Protein AF-R7U808-F1 (afdb_monomer)

InterPro domains:
  IPR059001 STX17-like, N-terminal domain [PF26585] (9-102)

Sequence (103 aa):
EGDVKFSYKRLEPSISRFIKILQIDLDRLHQHRTNIHKFRKNKEFELLDKEQVNASRTCQQLKSNIRQLEQTRSRLEDDALEKFDEKTSDIRMQAITSAVEFL

Structure (mmCIF, N/CA/C/O backbone):
data_AF-R7U808-F1
#
_entry.id   AF-R7U808-F1
#
loop_
_atom_site.group_PDB
_atom_site.id
_atom_site.type_symbol
_atom_site.label_atom_id
_atom_site.label_alt_id
_atom_site.label_comp_id
_atom_site.label_asym_id
_atom_site.label_entity_id
_atom_site.label_seq_id
_atom_site.pdbx_PDB_ins_code
_atom_site.Cartn_x
_atom_site.Cartn_y
_atom_site.Cartn_z
_atom_site.occupancy
_atom_site.B_iso_or_equiv
_atom_site.auth_seq_id
_atom_site.auth_comp_id
_atom_site.auth_asym_id
_atom_site.auth_atom_id
_atom_site.pdbx_PDB_model_num
ATOM 1 N N . GLU A 1 1 ? 0.481 13.208 -28.961 1.00 40.44 1 GLU A N 1
ATOM 2 C CA . GLU A 1 1 ? 1.875 13.050 -28.500 1.00 40.44 1 GLU A CA 1
ATOM 3 C C . GLU A 1 1 ? 2.018 11.650 -27.928 1.00 40.44 1 GLU A C 1
ATOM 5 O O . GLU A 1 1 ? 1.133 11.234 -27.191 1.00 40.44 1 GLU A O 1
ATOM 10 N N . GLY A 1 2 ? 3.026 10.886 -28.354 1.00 56.22 2 GLY A N 1
ATOM 11 C CA . GLY A 1 2 ? 3.277 9.556 -27.793 1.00 56.22 2 GLY A CA 1
ATOM 12 C C . GLY A 1 2 ? 3.757 9.693 -26.351 1.00 56.22 2 GLY A C 1
ATOM 13 O O . GLY A 1 2 ? 4.614 10.531 -26.077 1.00 56.22 2 GLY A O 1
ATOM 14 N N . ASP A 1 3 ? 3.176 8.919 -25.438 1.00 73.31 3 ASP A N 1
ATOM 15 C CA . ASP A 1 3 ? 3.541 8.949 -24.022 1.00 73.31 3 ASP A CA 1
ATOM 16 C C . ASP A 1 3 ? 5.029 8.576 -23.882 1.00 73.31 3 ASP A C 1
ATOM 18 O O . ASP A 1 3 ? 5.466 7.534 -24.379 1.00 73.31 3 ASP A O 1
ATOM 22 N N . VAL A 1 4 ? 5.833 9.459 -23.284 1.00 85.88 4 VAL A N 1
ATOM 23 C CA . VAL A 1 4 ? 7.290 9.279 -23.212 1.00 85.88 4 VAL A CA 1
ATOM 24 C C . VAL A 1 4 ? 7.597 8.077 -22.322 1.00 85.88 4 VAL A C 1
ATOM 26 O O . VAL A 1 4 ? 7.264 8.074 -21.135 1.00 85.88 4 VAL A O 1
ATOM 29 N N . LYS A 1 5 ? 8.255 7.066 -22.896 1.00 93.38 5 LYS A N 1
ATOM 30 C CA . LYS A 1 5 ? 8.736 5.892 -22.167 1.00 93.38 5 LYS A CA 1
ATOM 31 C C . LYS A 1 5 ? 10.111 6.150 -21.552 1.00 93.38 5 LYS A C 1
ATOM 33 O O . LYS A 1 5 ? 10.912 6.925 -22.075 1.00 93.38 5 LYS A O 1
ATOM 38 N N . PHE A 1 6 ? 10.374 5.513 -20.418 1.00 93.56 6 PHE A N 1
ATOM 39 C CA . PHE A 1 6 ? 11.617 5.634 -19.670 1.00 93.56 6 PHE A CA 1
ATOM 40 C C . PHE A 1 6 ? 12.172 4.258 -19.319 1.00 93.56 6 PHE A C 1
ATOM 42 O O . PHE A 1 6 ? 11.426 3.353 -18.945 1.00 93.56 6 PHE A O 1
ATOM 49 N N . SER A 1 7 ? 13.497 4.143 -19.330 1.00 94.44 7 SER A N 1
ATOM 50 C CA . SER A 1 7 ? 14.176 2.950 -18.839 1.00 94.44 7 SER A CA 1
ATOM 51 C C . SER A 1 7 ? 13.965 2.749 -17.339 1.00 94.44 7 SER A C 1
ATOM 53 O O . SER A 1 7 ? 13.797 3.705 -16.567 1.00 94.44 7 SER A O 1
ATOM 55 N N . TYR A 1 8 ? 14.071 1.494 -16.897 1.00 93.25 8 TYR A N 1
ATOM 56 C CA . TYR A 1 8 ? 13.953 1.134 -15.483 1.00 93.25 8 TYR A CA 1
ATOM 57 C C . TYR A 1 8 ? 14.862 1.989 -14.585 1.00 93.25 8 TYR A C 1
ATOM 59 O O . TYR A 1 8 ? 14.418 2.515 -13.569 1.00 93.25 8 TYR A O 1
ATOM 67 N N . LYS A 1 9 ? 16.130 2.187 -14.979 1.00 94.56 9 LYS A N 1
ATOM 68 C CA . LYS A 1 9 ? 17.137 2.920 -14.187 1.00 94.56 9 LYS A CA 1
ATOM 69 C C . LYS A 1 9 ? 16.717 4.363 -13.885 1.00 94.56 9 LYS A C 1
ATOM 71 O O . LYS A 1 9 ? 17.048 4.893 -12.828 1.00 94.56 9 LYS A O 1
ATOM 76 N N . ARG A 1 10 ? 15.977 5.005 -14.795 1.00 94.75 10 ARG A N 1
ATOM 77 C CA . ARG A 1 10 ? 15.489 6.377 -14.603 1.00 94.75 10 ARG A CA 1
ATOM 78 C C . ARG A 1 10 ? 14.369 6.451 -13.565 1.00 94.75 10 ARG A C 1
ATOM 80 O O . ARG A 1 10 ? 14.305 7.425 -12.820 1.00 94.75 10 ARG A O 1
ATOM 87 N N . LEU A 1 11 ? 13.498 5.442 -13.519 1.00 94.19 11 LEU A N 1
ATOM 88 C CA . LEU A 1 11 ? 12.353 5.399 -12.603 1.00 94.19 11 LEU A CA 1
ATOM 89 C C . LEU A 1 11 ? 12.640 4.635 -11.302 1.00 94.19 11 LEU A C 1
ATOM 91 O O . LEU A 1 11 ? 11.888 4.777 -10.340 1.00 94.19 11 LEU A O 1
ATOM 95 N N . GLU A 1 12 ? 13.745 3.892 -11.229 1.00 94.06 12 GLU A N 1
ATOM 96 C CA . GLU A 1 12 ? 14.151 3.072 -10.082 1.00 94.06 12 GLU A CA 1
ATOM 97 C C . GLU A 1 12 ? 14.102 3.807 -8.727 1.00 94.06 12 GLU A C 1
ATOM 99 O O . GLU A 1 12 ? 13.554 3.233 -7.778 1.00 94.06 12 GLU A O 1
ATOM 104 N N . PRO A 1 13 ? 14.565 5.070 -8.591 1.00 95.31 13 PRO A N 1
ATOM 105 C CA . PRO A 1 13 ? 14.439 5.793 -7.325 1.00 95.31 13 PRO A CA 1
ATOM 106 C C . PRO A 1 13 ? 12.980 6.032 -6.911 1.00 95.31 13 PRO A C 1
ATOM 108 O O . PRO A 1 13 ? 12.648 5.955 -5.727 1.00 95.31 13 PRO A O 1
ATOM 111 N N . SER A 1 14 ? 12.095 6.301 -7.876 1.00 94.25 14 SER A N 1
ATOM 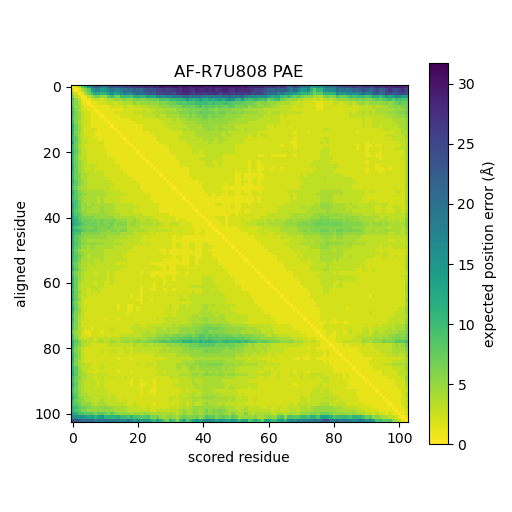112 C CA . SER A 1 14 ? 10.663 6.495 -7.621 1.00 94.25 14 SER A CA 1
ATOM 113 C C . SER A 1 14 ? 9.990 5.176 -7.258 1.00 94.25 14 SER A C 1
ATOM 115 O O . SER A 1 14 ? 9.232 5.126 -6.294 1.00 94.25 14 SER A O 1
ATOM 117 N N . ILE A 1 15 ? 10.309 4.096 -7.976 1.00 95.00 15 ILE A N 1
ATOM 118 C CA . ILE A 1 15 ? 9.795 2.747 -7.703 1.00 95.00 15 ILE A CA 1
ATOM 119 C C . ILE A 1 15 ? 10.187 2.314 -6.286 1.00 95.00 15 ILE A C 1
ATOM 121 O O . ILE A 1 15 ? 9.333 1.928 -5.492 1.00 95.00 15 ILE A O 1
ATOM 125 N N . SER A 1 16 ? 11.464 2.470 -5.928 1.00 96.19 16 SER A N 1
ATOM 126 C CA . SER A 1 16 ? 11.976 2.140 -4.592 1.00 96.19 16 SER A CA 1
ATOM 127 C C . SER A 1 16 ? 11.292 2.961 -3.496 1.00 96.19 16 SER A C 1
ATOM 129 O O . SER A 1 16 ? 10.965 2.440 -2.428 1.00 96.19 16 SER A O 1
ATOM 131 N N . ARG A 1 17 ? 11.021 4.247 -3.765 1.00 96.25 17 ARG A N 1
ATOM 132 C CA . ARG A 1 17 ? 10.255 5.106 -2.856 1.00 96.25 17 ARG A CA 1
ATOM 133 C C . ARG A 1 17 ? 8.827 4.594 -2.673 1.00 96.25 17 ARG A C 1
ATOM 135 O O . ARG A 1 17 ? 8.372 4.538 -1.534 1.00 96.25 17 ARG A O 1
ATOM 142 N N . PHE A 1 18 ? 8.139 4.214 -3.749 1.00 95.81 18 PHE A N 1
ATOM 143 C CA . PHE A 1 18 ? 6.783 3.669 -3.661 1.00 95.81 18 PHE A CA 1
ATOM 144 C C . PHE A 1 18 ? 6.741 2.385 -2.840 1.00 95.81 18 PHE A C 1
ATOM 146 O O . PHE A 1 18 ? 5.917 2.295 -1.938 1.00 95.81 18 PHE A O 1
ATOM 153 N N . ILE A 1 19 ? 7.658 1.443 -3.083 1.00 96.06 19 ILE A N 1
ATOM 154 C CA . ILE A 1 19 ? 7.748 0.197 -2.305 1.00 96.06 19 ILE A CA 1
ATOM 155 C C . ILE A 1 19 ? 7.867 0.516 -0.809 1.00 96.06 19 ILE A C 1
ATOM 157 O O . ILE A 1 19 ? 7.088 0.009 -0.005 1.00 96.06 19 ILE A O 1
ATOM 161 N N . LYS A 1 20 ? 8.782 1.421 -0.440 1.00 97.31 20 LYS A N 1
ATOM 162 C CA . LYS A 1 20 ? 8.981 1.821 0.959 1.00 97.31 20 LYS A CA 1
ATOM 163 C C . LYS A 1 20 ? 7.738 2.473 1.571 1.00 97.31 20 LYS A C 1
ATOM 165 O O . LYS A 1 20 ? 7.401 2.191 2.716 1.00 97.31 20 LYS A O 1
ATOM 170 N N . ILE A 1 21 ? 7.068 3.362 0.838 1.00 96.69 21 ILE A N 1
ATOM 171 C CA . ILE A 1 21 ? 5.855 4.030 1.330 1.00 96.69 21 ILE A CA 1
ATOM 172 C C . ILE A 1 21 ? 4.723 3.015 1.518 1.00 96.69 21 ILE A C 1
ATOM 174 O O . ILE A 1 21 ? 4.072 3.033 2.556 1.00 96.69 21 ILE A O 1
ATOM 178 N N . LEU A 1 22 ? 4.523 2.105 0.560 1.00 96.31 22 LEU A N 1
ATOM 179 C CA . LEU A 1 22 ? 3.502 1.061 0.658 1.00 96.31 22 LEU A CA 1
ATOM 180 C C . LEU A 1 22 ? 3.741 0.146 1.865 1.00 96.31 22 LEU A C 1
ATOM 182 O O . LEU A 1 22 ? 2.785 -0.174 2.561 1.00 96.31 22 LEU A O 1
ATOM 186 N N . GLN A 1 23 ? 4.994 -0.216 2.159 1.00 96.75 23 GLN A N 1
ATOM 187 C CA . GLN A 1 23 ? 5.341 -0.974 3.370 1.00 96.75 23 GLN A CA 1
ATOM 188 C C . GLN A 1 23 ? 4.935 -0.222 4.647 1.00 96.75 23 GLN A C 1
ATOM 190 O O . GLN A 1 23 ? 4.246 -0.776 5.497 1.00 96.75 23 GLN A O 1
ATOM 195 N N . ILE A 1 24 ? 5.281 1.066 4.747 1.00 96.44 24 ILE A N 1
ATOM 196 C CA . ILE A 1 24 ? 4.921 1.901 5.904 1.00 96.44 24 ILE A CA 1
ATOM 197 C C . ILE A 1 24 ? 3.397 2.007 6.063 1.00 96.44 24 ILE A C 1
ATOM 199 O O . ILE A 1 24 ? 2.884 1.947 7.181 1.00 96.44 24 ILE A O 1
ATOM 203 N N . ASP A 1 25 ? 2.667 2.189 4.964 1.00 95.56 25 ASP A N 1
ATOM 204 C CA . ASP A 1 25 ? 1.208 2.304 4.995 1.00 95.56 25 ASP A CA 1
ATOM 205 C C . ASP A 1 25 ? 0.538 0.972 5.375 1.00 95.56 25 ASP A C 1
ATOM 207 O O . ASP A 1 25 ? -0.447 0.979 6.116 1.00 95.56 25 ASP A O 1
ATOM 211 N N . LEU A 1 26 ? 1.085 -0.165 4.932 1.00 96.75 26 LEU A N 1
ATOM 212 C CA . LEU A 1 26 ? 0.634 -1.502 5.331 1.00 96.75 26 LEU A CA 1
ATOM 213 C C . LEU A 1 26 ? 0.821 -1.745 6.831 1.00 96.75 26 LEU A C 1
ATOM 215 O O . LEU A 1 26 ? -0.133 -2.142 7.504 1.00 96.75 26 LEU A O 1
ATOM 219 N N . ASP A 1 27 ? 2.002 -1.439 7.369 1.00 96.81 27 ASP A N 1
ATOM 220 C CA . ASP A 1 27 ? 2.289 -1.571 8.802 1.00 96.81 27 ASP A CA 1
ATOM 221 C C . ASP A 1 27 ? 1.341 -0.698 9.638 1.00 96.81 27 ASP A C 1
ATOM 223 O O . ASP A 1 27 ? 0.767 -1.139 10.639 1.00 96.81 27 ASP A O 1
ATOM 227 N N . ARG A 1 28 ? 1.106 0.543 9.193 1.00 96.62 28 ARG A N 1
ATOM 228 C CA . ARG A 1 28 ? 0.142 1.455 9.827 1.00 96.62 28 ARG A CA 1
ATOM 229 C C . ARG A 1 28 ? -1.275 0.904 9.787 1.00 96.62 28 ARG A C 1
ATOM 231 O O . ARG A 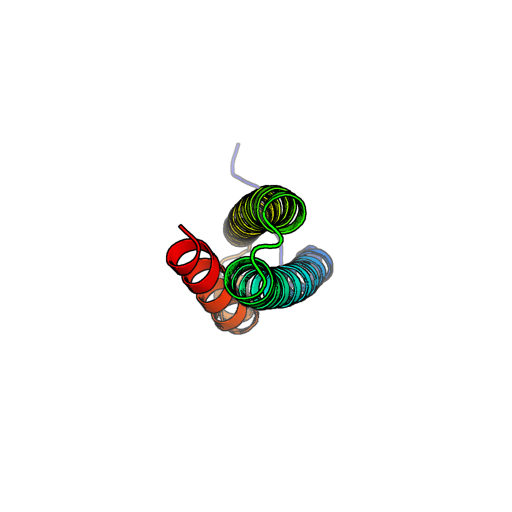1 28 ? -1.982 0.978 10.790 1.00 96.62 28 ARG A O 1
ATOM 238 N N . LEU A 1 29 ? -1.701 0.348 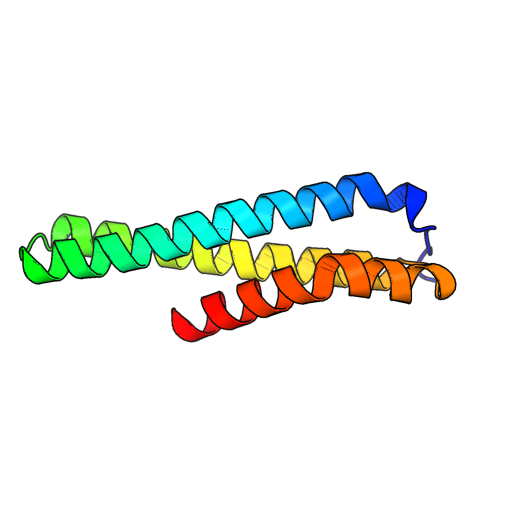8.656 1.00 96.06 29 LEU A N 1
ATOM 239 C CA . LEU A 1 29 ? -3.039 -0.217 8.523 1.00 96.06 29 LEU A CA 1
ATOM 240 C C . LEU A 1 29 ? -3.227 -1.443 9.424 1.00 96.06 29 LEU A C 1
ATOM 242 O O . LEU A 1 29 ? -4.272 -1.578 10.064 1.00 96.06 29 LEU A O 1
ATOM 246 N N . HIS A 1 30 ? -2.206 -2.292 9.541 1.00 95.44 30 HIS A N 1
ATOM 247 C CA . HIS A 1 30 ? -2.197 -3.389 10.505 1.00 95.44 30 HIS A CA 1
ATOM 248 C C . HIS A 1 30 ? -2.336 -2.871 11.945 1.00 95.44 30 HIS A C 1
ATOM 250 O O . HIS A 1 30 ? -3.186 -3.352 12.700 1.00 95.44 30 HIS A O 1
ATOM 256 N N . GLN A 1 31 ? -1.577 -1.833 12.312 1.00 97.44 31 GLN A N 1
ATOM 257 C CA . GLN A 1 31 ? -1.673 -1.221 13.637 1.00 97.44 31 GLN A CA 1
ATOM 258 C C . GLN A 1 31 ? -3.070 -0.649 13.913 1.00 97.44 31 GLN A C 1
ATOM 260 O O . GLN A 1 31 ? -3.611 -0.852 15.002 1.00 97.44 31 GLN A O 1
ATOM 265 N N . HIS A 1 32 ? -3.687 0.004 12.926 1.00 97.38 32 HIS A N 1
ATOM 266 C CA . HIS A 1 32 ? -5.053 0.506 13.047 1.00 97.38 32 HIS A CA 1
ATOM 267 C C . HIS A 1 32 ? -6.064 -0.612 13.320 1.00 97.38 32 HIS A C 1
ATOM 269 O O . HIS A 1 32 ? -6.915 -0.461 14.195 1.00 97.38 32 HIS A O 1
ATOM 275 N N . ARG A 1 33 ? -5.962 -1.761 12.635 1.00 95.44 33 ARG A N 1
ATOM 276 C CA . ARG A 1 33 ? -6.837 -2.923 12.891 1.00 95.44 33 ARG A CA 1
ATOM 277 C C . ARG A 1 33 ? -6.704 -3.414 14.336 1.00 95.44 33 ARG A C 1
ATOM 279 O O . ARG A 1 33 ? -7.713 -3.633 15.011 1.00 95.44 33 ARG A O 1
ATOM 286 N N . THR A 1 34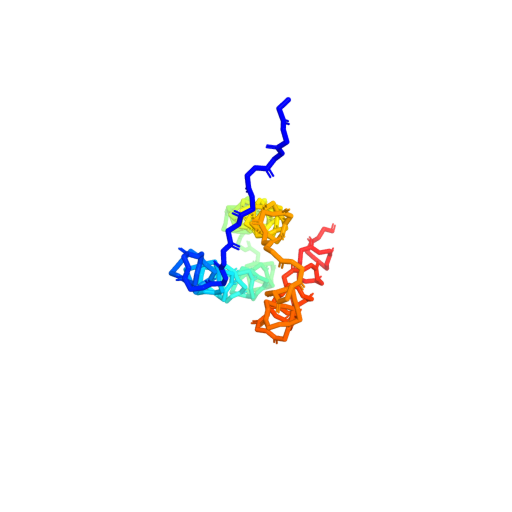 ? -5.472 -3.517 14.831 1.00 97.00 34 THR A N 1
ATOM 287 C CA . THR A 1 34 ? -5.182 -3.909 16.219 1.00 97.00 34 THR A CA 1
ATOM 288 C C . THR A 1 34 ? -5.763 -2.912 17.224 1.00 97.00 34 THR A C 1
ATOM 290 O O . THR A 1 34 ? -6.412 -3.310 18.195 1.00 97.00 34 THR A O 1
ATOM 293 N N . ASN A 1 35 ? -5.596 -1.612 16.975 1.00 97.94 35 ASN A N 1
ATOM 294 C CA . ASN A 1 35 ? -6.121 -0.552 17.833 1.00 97.94 35 ASN A CA 1
ATOM 295 C C . ASN A 1 35 ? -7.654 -0.521 17.841 1.00 97.94 35 ASN A C 1
ATOM 297 O O . ASN A 1 35 ? -8.249 -0.452 18.911 1.00 97.94 35 ASN A O 1
ATOM 301 N N . ILE A 1 36 ? -8.301 -0.657 16.680 1.00 97.25 36 ILE A N 1
ATOM 302 C CA . ILE A 1 36 ? -9.764 -0.748 16.563 1.00 97.25 36 ILE A CA 1
ATOM 303 C C . ILE A 1 36 ? -10.299 -1.911 17.406 1.00 97.25 36 ILE A C 1
ATOM 305 O O . ILE A 1 36 ? -11.256 -1.734 18.163 1.00 97.25 36 ILE A O 1
ATOM 309 N N . HIS A 1 37 ? -9.674 -3.091 17.321 1.00 97.06 37 HIS A N 1
ATOM 310 C CA . HIS A 1 37 ? -10.072 -4.243 18.131 1.00 97.06 37 HIS A CA 1
ATOM 311 C C . HIS A 1 37 ? -9.917 -3.961 19.633 1.00 97.06 37 HIS A C 1
ATOM 313 O O . HIS A 1 37 ? -10.842 -4.209 20.412 1.00 97.06 37 HIS A O 1
ATOM 319 N N . LYS A 1 38 ? -8.773 -3.393 20.034 1.00 98.38 38 LYS A N 1
ATOM 320 C CA . LYS A 1 38 ? -8.481 -3.015 21.422 1.00 98.38 38 LYS A CA 1
ATOM 321 C C . LYS A 1 38 ? -9.495 -2.000 21.968 1.00 98.38 38 LYS A C 1
ATOM 323 O O . LYS A 1 38 ? -10.111 -2.263 22.998 1.00 98.38 38 LYS A O 1
ATOM 328 N N . PHE A 1 39 ? -9.707 -0.881 21.275 1.00 98.38 39 PHE A N 1
ATOM 329 C CA . PHE A 1 39 ? -10.608 0.191 21.713 1.00 98.38 39 PHE A CA 1
ATOM 330 C C . PHE A 1 39 ? -12.062 -0.280 21.777 1.00 98.38 39 PHE A C 1
ATOM 332 O O . PHE A 1 39 ? -12.767 0.024 22.740 1.00 98.38 39 PHE A O 1
ATOM 339 N N . ARG A 1 40 ? -12.498 -1.109 20.816 1.00 97.56 40 ARG A N 1
ATOM 340 C CA . ARG A 1 40 ? -13.826 -1.735 20.853 1.00 97.56 40 ARG A CA 1
ATOM 341 C C . ARG A 1 40 ? -13.996 -2.629 22.083 1.00 97.56 40 ARG A C 1
ATOM 343 O O . ARG A 1 40 ? -15.013 -2.525 22.763 1.00 97.56 40 ARG A O 1
ATOM 350 N N . LYS A 1 41 ? -13.012 -3.484 22.389 1.00 98.12 41 LYS A N 1
ATOM 351 C CA . LYS A 1 41 ? -13.047 -4.377 23.562 1.00 98.12 41 LYS A CA 1
ATOM 352 C C . LYS A 1 41 ? -13.121 -3.595 24.878 1.00 98.12 41 LYS A C 1
ATOM 354 O O . LYS A 1 41 ? -13.850 -3.994 25.783 1.00 98.12 41 LYS A O 1
ATOM 359 N N . ASN A 1 42 ? -12.405 -2.477 24.959 1.00 98.12 42 ASN A N 1
ATOM 360 C CA . ASN A 1 42 ? -12.331 -1.638 26.154 1.00 98.12 42 ASN A CA 1
ATOM 361 C C . ASN A 1 42 ? -13.471 -0.611 26.273 1.00 98.12 42 ASN A C 1
ATOM 363 O O . ASN A 1 42 ? -13.534 0.094 27.276 1.00 98.12 42 ASN A O 1
ATOM 367 N N . LYS A 1 43 ? -14.372 -0.522 25.281 1.00 97.75 43 LYS A N 1
ATOM 368 C CA . LYS A 1 43 ? -15.432 0.502 25.194 1.00 97.75 43 LYS A CA 1
ATOM 369 C C . LYS A 1 43 ? -14.888 1.943 25.160 1.00 97.75 43 LYS A C 1
ATOM 371 O O . LYS A 1 43 ? -15.550 2.878 25.602 1.00 97.75 43 LYS A O 1
ATOM 376 N N . GLU A 1 44 ? -13.695 2.131 24.599 1.00 98.19 44 GLU A N 1
ATOM 377 C CA . GLU A 1 44 ? -13.042 3.436 24.416 1.00 98.19 44 GLU A CA 1
ATOM 378 C C . GLU A 1 44 ? -13.548 4.097 23.117 1.00 98.19 44 GLU A C 1
ATOM 380 O O . GLU A 1 44 ? -12.808 4.234 22.143 1.00 98.19 44 GLU A O 1
ATOM 385 N N . PHE A 1 45 ? -14.838 4.455 23.070 1.00 96.81 45 PHE A N 1
ATOM 386 C CA . PHE A 1 45 ? -15.527 4.840 21.826 1.00 96.81 45 PHE A CA 1
ATOM 387 C C . PHE A 1 45 ? -14.936 6.076 21.132 1.00 96.81 45 PHE A C 1
ATOM 389 O O . PHE A 1 45 ? -14.777 6.067 19.917 1.00 96.81 45 PHE A O 1
ATOM 396 N N . GLU A 1 46 ? -14.501 7.095 21.877 1.00 97.94 46 GLU A N 1
ATOM 397 C CA . GLU A 1 46 ? -13.860 8.270 21.266 1.00 97.94 46 GLU A CA 1
ATOM 398 C C . GLU A 1 46 ? -12.544 7.928 20.551 1.00 97.94 46 GLU A C 1
ATOM 400 O O . GLU A 1 46 ? -12.215 8.510 19.515 1.00 97.94 46 GLU A O 1
ATOM 405 N N . LEU A 1 47 ? -11.765 6.996 21.113 1.00 98.00 47 LEU A N 1
ATOM 406 C CA . LEU A 1 47 ? -10.535 6.518 20.486 1.00 98.00 47 LEU A CA 1
ATOM 407 C C . LEU A 1 47 ? -10.856 5.615 19.297 1.00 98.00 47 LEU A C 1
ATOM 409 O O . LEU A 1 47 ? -10.193 5.719 18.269 1.00 98.00 47 LEU A O 1
ATOM 413 N N . LEU A 1 48 ? -11.890 4.777 19.413 1.00 98.06 48 LEU A N 1
ATOM 414 C CA . LEU A 1 48 ? -12.378 3.935 18.324 1.00 98.06 48 LEU A CA 1
ATOM 415 C C . LEU A 1 48 ? -12.765 4.769 17.095 1.00 98.06 48 LEU A C 1
ATOM 417 O O . LEU A 1 48 ? -12.288 4.472 16.000 1.00 98.06 48 LEU A O 1
ATOM 421 N N . ASP A 1 49 ? -13.561 5.823 17.274 1.00 97.44 49 ASP A N 1
ATOM 422 C CA . ASP A 1 49 ? -14.028 6.675 16.174 1.00 97.44 49 ASP A CA 1
ATOM 423 C C . ASP A 1 49 ? -12.854 7.385 15.483 1.00 97.44 49 ASP A C 1
ATOM 425 O O . ASP A 1 49 ? -12.729 7.371 14.254 1.00 97.44 49 ASP A O 1
ATOM 429 N N . LYS A 1 50 ? -11.926 7.949 16.271 1.00 97.94 50 LYS A N 1
ATOM 430 C CA . LYS A 1 50 ? -10.694 8.562 15.744 1.00 97.94 50 LYS A CA 1
ATOM 431 C C . LYS A 1 50 ? -9.857 7.554 14.961 1.00 97.94 50 LYS A C 1
ATOM 433 O O . LYS A 1 50 ? -9.349 7.876 13.885 1.00 97.94 50 LYS A O 1
ATOM 438 N N . GLU A 1 51 ? -9.726 6.338 15.479 1.00 97.88 51 GLU A N 1
ATOM 439 C CA . GLU A 1 51 ? -8.923 5.296 14.850 1.00 97.88 51 GLU A CA 1
ATOM 440 C C . GLU A 1 51 ? -9.529 4.827 13.525 1.00 97.88 51 GLU A C 1
ATOM 442 O O . GLU A 1 51 ? -8.801 4.660 12.550 1.00 97.88 51 GLU A O 1
ATOM 447 N N . GLN A 1 52 ? -10.856 4.703 13.437 1.00 96.56 52 GLN A N 1
ATOM 448 C CA . GLN A 1 52 ? -11.550 4.365 12.190 1.00 96.56 52 GLN A CA 1
ATOM 449 C C . GLN A 1 52 ? -11.356 5.431 11.102 1.00 96.56 52 GLN A C 1
ATOM 451 O O . GLN A 1 52 ? -11.119 5.092 9.936 1.00 96.56 52 GLN A O 1
ATOM 456 N N . VAL A 1 53 ? -11.393 6.717 11.467 1.00 97.06 53 VAL A N 1
ATOM 457 C CA . VAL A 1 53 ? -11.108 7.821 10.534 1.00 97.06 53 VAL A CA 1
ATOM 458 C C . VAL A 1 53 ? -9.657 7.768 10.051 1.00 97.06 53 VAL A C 1
ATOM 460 O O . VAL A 1 53 ? -9.397 7.883 8.850 1.00 97.06 53 VAL A O 1
ATOM 463 N N . ASN A 1 54 ? -8.704 7.563 10.963 1.00 96.75 54 ASN A N 1
ATOM 464 C CA . ASN A 1 54 ? -7.286 7.463 10.613 1.00 96.75 54 ASN A CA 1
ATOM 465 C C . ASN A 1 54 ? -7.016 6.281 9.679 1.00 96.75 54 ASN A C 1
ATOM 467 O O . ASN A 1 54 ? -6.355 6.438 8.654 1.00 96.75 54 ASN A O 1
ATOM 471 N N . ALA A 1 55 ? -7.598 5.126 9.980 1.00 96.62 55 ALA A N 1
ATOM 472 C CA . ALA A 1 55 ? -7.462 3.928 9.173 1.00 96.62 55 ALA A CA 1
ATOM 473 C C . ALA A 1 55 ? -8.075 4.086 7.772 1.00 96.62 55 ALA A C 1
ATOM 475 O O . ALA A 1 55 ? -7.469 3.680 6.777 1.00 96.62 55 ALA A O 1
ATOM 476 N N . SER A 1 56 ? -9.223 4.765 7.676 1.00 95.56 56 SER A N 1
ATOM 477 C CA . SER A 1 56 ? -9.848 5.115 6.396 1.00 95.56 56 SER A CA 1
ATOM 478 C C . SER A 1 56 ? -8.936 6.008 5.548 1.00 95.56 56 SER A C 1
ATOM 480 O O . SER A 1 56 ? -8.772 5.766 4.349 1.00 95.56 56 SER A O 1
ATOM 482 N N . ARG A 1 57 ? -8.278 7.002 6.164 1.00 96.19 57 ARG A N 1
ATOM 483 C CA . ARG A 1 57 ? -7.294 7.861 5.485 1.00 96.19 57 ARG A CA 1
ATOM 484 C C . ARG A 1 57 ? -6.088 7.054 4.994 1.00 96.19 57 ARG A C 1
ATOM 486 O O . ARG A 1 57 ? -5.680 7.221 3.846 1.00 96.19 57 ARG A O 1
ATOM 493 N N . THR A 1 58 ? -5.557 6.149 5.816 1.00 96.25 58 THR A N 1
ATOM 494 C CA . THR A 1 58 ? -4.458 5.247 5.428 1.00 96.25 58 THR A CA 1
ATOM 495 C C . THR A 1 58 ? -4.854 4.367 4.236 1.00 96.25 58 THR A C 1
ATOM 497 O O . THR A 1 58 ? -4.092 4.251 3.279 1.00 96.25 58 THR A O 1
ATOM 500 N N . CYS A 1 59 ? -6.081 3.836 4.205 1.00 95.62 59 CYS A N 1
ATOM 501 C CA . CYS A 1 59 ? -6.586 3.077 3.053 1.00 95.62 59 CYS A CA 1
ATOM 502 C C . CYS A 1 59 ? -6.671 3.914 1.771 1.00 95.62 59 CYS A C 1
ATOM 504 O O . CYS A 1 59 ? -6.350 3.426 0.685 1.00 95.62 59 CYS A O 1
ATOM 506 N N . GLN A 1 60 ? -7.107 5.172 1.8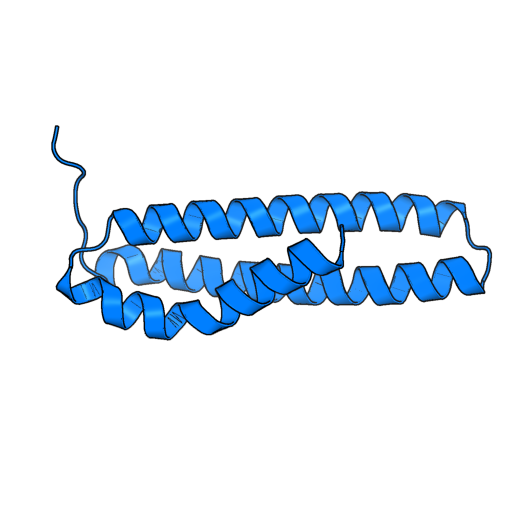69 1.00 94.62 60 GLN A N 1
ATOM 507 C CA . GLN A 1 60 ? -7.134 6.084 0.722 1.00 94.62 60 GLN A CA 1
ATOM 508 C C . GLN A 1 60 ? -5.721 6.380 0.206 1.00 94.62 60 GLN A C 1
ATOM 510 O O . GLN A 1 60 ? -5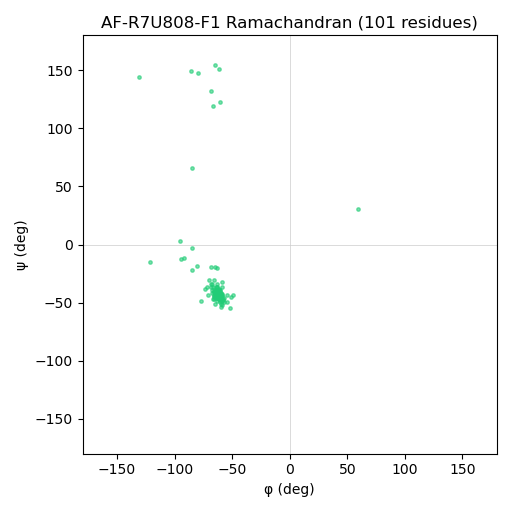.500 6.365 -1.007 1.00 94.62 60 GLN A O 1
ATOM 515 N N . GLN A 1 61 ? -4.762 6.588 1.112 1.00 94.44 61 GLN A N 1
ATOM 516 C CA . GLN A 1 61 ? -3.362 6.807 0.756 1.00 94.44 61 GLN A CA 1
ATOM 517 C C . GLN A 1 61 ? -2.766 5.584 0.048 1.00 94.44 61 GLN A C 1
ATOM 519 O O . GLN A 1 61 ? -2.172 5.729 -1.022 1.00 94.44 61 GLN A O 1
ATOM 524 N N . LEU A 1 62 ? -3.013 4.382 0.574 1.00 95.25 62 LEU A N 1
ATOM 525 C CA . LEU A 1 62 ? -2.562 3.119 -0.009 1.00 95.25 62 LEU A CA 1
ATOM 526 C C . LEU A 1 62 ? -3.090 2.942 -1.445 1.00 95.25 62 LEU A C 1
ATOM 528 O O . LEU A 1 62 ? -2.319 2.691 -2.372 1.00 95.25 62 LEU A O 1
ATOM 532 N N . LYS A 1 63 ? -4.391 3.187 -1.664 1.00 94.38 63 LYS A N 1
ATOM 533 C CA . LYS A 1 63 ? -5.020 3.157 -2.999 1.00 94.38 63 LYS A CA 1
ATOM 534 C C . LYS A 1 63 ? -4.421 4.192 -3.956 1.00 94.38 63 LYS A C 1
ATOM 536 O O . LYS A 1 63 ? -4.223 3.893 -5.132 1.00 94.38 63 LYS A O 1
ATOM 541 N N . SER A 1 64 ? -4.141 5.404 -3.474 1.00 95.38 64 SER A N 1
ATOM 542 C CA . SER A 1 64 ? -3.510 6.461 -4.275 1.00 95.38 64 SER A CA 1
ATOM 543 C C . SER A 1 64 ? -2.090 6.075 -4.697 1.00 95.38 64 SER A C 1
ATOM 545 O O . SER A 1 64 ? -1.741 6.195 -5.871 1.00 95.38 64 SER A O 1
ATOM 547 N N . ASN A 1 65 ? -1.300 5.533 -3.768 1.00 95.44 65 ASN A N 1
ATOM 548 C CA . ASN A 1 65 ? 0.068 5.089 -4.024 1.00 95.44 65 ASN A CA 1
ATOM 549 C C . ASN A 1 65 ? 0.114 3.938 -5.040 1.00 95.44 65 ASN A C 1
ATOM 551 O O . ASN A 1 65 ? 0.927 3.984 -5.959 1.00 95.44 65 ASN A O 1
ATOM 555 N N . ILE A 1 66 ? -0.798 2.960 -4.944 1.00 95.00 66 ILE A N 1
ATOM 556 C CA . ILE A 1 66 ? -0.931 1.893 -5.952 1.00 95.00 66 ILE A CA 1
ATOM 557 C C . ILE A 1 66 ? -1.232 2.487 -7.334 1.00 95.00 66 ILE A C 1
ATOM 559 O O . ILE A 1 66 ? -0.566 2.149 -8.307 1.00 95.00 66 ILE A O 1
ATOM 563 N N . ARG A 1 67 ? -2.195 3.414 -7.437 1.00 95.56 67 ARG A N 1
ATOM 564 C CA . ARG A 1 67 ? -2.539 4.047 -8.724 1.00 95.56 67 ARG A CA 1
ATOM 565 C C . ARG A 1 67 ? -1.351 4.783 -9.347 1.00 95.56 67 ARG A C 1
ATOM 567 O O . ARG A 1 67 ? -1.132 4.670 -10.548 1.00 95.56 67 ARG A O 1
ATOM 574 N N . GLN A 1 68 ? -0.578 5.516 -8.549 1.00 95.69 68 GLN A N 1
ATOM 575 C CA . GLN A 1 68 ? 0.619 6.215 -9.032 1.00 95.69 68 GLN A CA 1
ATOM 576 C C . GLN A 1 68 ? 1.739 5.246 -9.435 1.00 95.69 68 GLN A C 1
ATOM 578 O O . GLN A 1 68 ? 2.469 5.501 -10.396 1.00 95.69 68 GLN A O 1
ATOM 583 N N . LEU A 1 69 ? 1.860 4.113 -8.741 1.00 95.75 69 LEU A N 1
ATOM 584 C CA . LEU A 1 69 ? 2.793 3.056 -9.109 1.00 95.75 69 LEU A CA 1
ATOM 585 C C . LEU A 1 69 ? 2.410 2.420 -10.458 1.00 95.75 69 LEU A C 1
ATOM 587 O O . LEU A 1 69 ? 3.275 2.248 -11.312 1.00 95.75 69 LEU A O 1
ATOM 591 N N . GLU A 1 70 ? 1.122 2.183 -10.713 1.00 94.81 70 GLU A N 1
ATOM 592 C CA . GLU A 1 70 ? 0.640 1.695 -12.017 1.00 94.81 70 GLU A CA 1
ATOM 593 C C . GLU A 1 70 ? 0.829 2.717 -13.151 1.00 94.81 70 GLU A C 1
ATOM 595 O O . GLU A 1 70 ? 1.212 2.357 -14.263 1.00 94.81 70 GLU A O 1
ATOM 600 N N . GLN A 1 71 ? 0.663 4.013 -12.878 1.00 94.38 71 GLN A N 1
ATOM 601 C CA . GLN A 1 71 ? 1.022 5.071 -13.837 1.00 94.38 71 GLN A CA 1
ATOM 602 C C . GLN A 1 71 ? 2.534 5.130 -14.099 1.00 94.38 71 GLN A C 1
ATOM 604 O O . GLN A 1 71 ? 2.975 5.495 -15.186 1.00 94.38 71 GLN A O 1
ATOM 609 N N . THR A 1 72 ? 3.351 4.773 -13.107 1.00 94.06 72 THR A N 1
ATOM 610 C CA . THR A 1 72 ? 4.801 4.641 -13.295 1.00 94.06 72 THR A CA 1
ATOM 611 C C . THR A 1 72 ? 5.100 3.456 -14.213 1.00 94.06 72 THR A C 1
ATOM 613 O O . THR A 1 72 ? 5.899 3.598 -15.138 1.00 94.06 72 THR A O 1
ATOM 616 N N . ARG A 1 73 ? 4.398 2.328 -14.028 1.00 95.31 73 ARG A N 1
ATOM 617 C CA . ARG A 1 73 ? 4.490 1.143 -14.894 1.00 95.31 73 ARG A CA 1
ATOM 618 C C . ARG A 1 73 ? 4.141 1.464 -16.346 1.00 95.31 73 ARG A C 1
ATOM 620 O O . ARG A 1 73 ? 4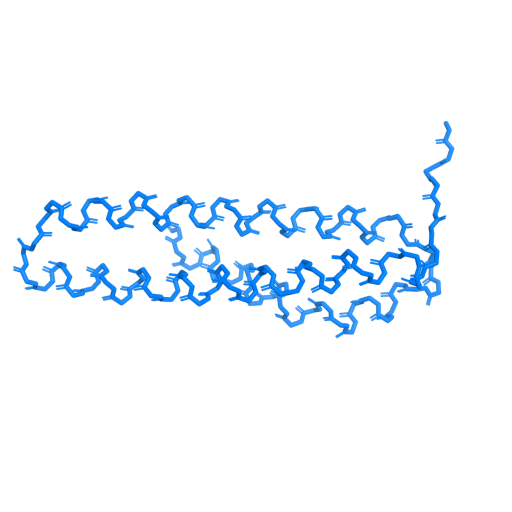.862 1.052 -17.247 1.00 95.31 73 ARG A O 1
ATOM 627 N N . SER A 1 74 ? 3.083 2.242 -16.593 1.00 94.19 74 SER A N 1
ATOM 628 C CA . SER A 1 74 ? 2.663 2.588 -17.962 1.00 94.19 74 SER A CA 1
ATOM 629 C C . SER A 1 74 ? 3.690 3.433 -18.722 1.00 94.19 74 SER A C 1
ATOM 631 O O . SER A 1 74 ? 3.665 3.451 -19.952 1.00 94.19 74 SER A O 1
ATOM 633 N N . ARG A 1 75 ? 4.617 4.093 -18.018 1.00 94.19 75 ARG A N 1
ATOM 634 C CA . ARG A 1 75 ? 5.701 4.904 -18.593 1.00 94.19 75 ARG A CA 1
ATOM 635 C C . ARG A 1 75 ? 7.020 4.150 -18.746 1.00 94.19 75 ARG A C 1
ATOM 637 O O . ARG A 1 75 ? 8.001 4.755 -19.163 1.00 94.19 75 ARG A O 1
ATOM 644 N N . LEU A 1 76 ? 7.074 2.863 -18.418 1.00 95.00 76 LEU A N 1
ATOM 645 C CA . LEU A 1 76 ? 8.258 2.045 -18.669 1.00 95.00 76 LEU A CA 1
ATOM 646 C C . LEU A 1 76 ? 8.327 1.588 -20.128 1.00 95.00 76 LEU A C 1
ATOM 648 O O . LEU A 1 76 ? 7.295 1.383 -20.780 1.00 95.00 76 LEU A O 1
ATOM 652 N N . GLU A 1 77 ? 9.556 1.453 -20.618 1.00 95.56 77 GLU A N 1
ATOM 653 C CA . GLU A 1 77 ? 9.884 0.6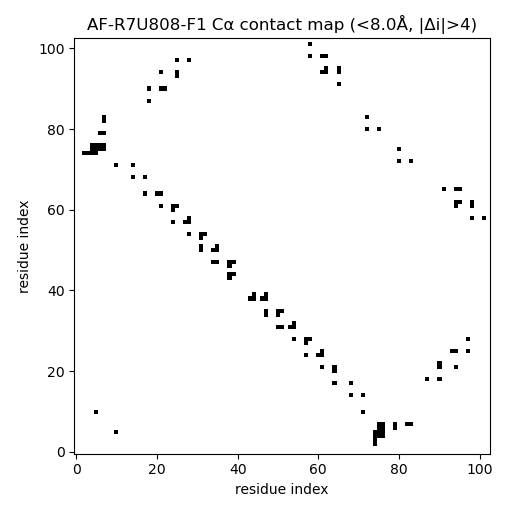85 -21.824 1.00 95.56 77 GLU A CA 1
ATOM 654 C C . GLU A 1 77 ? 9.508 -0.795 -21.627 1.00 95.56 77 GLU A C 1
ATOM 656 O O . GLU A 1 77 ? 9.482 -1.289 -20.497 1.00 95.56 77 GLU A O 1
ATOM 661 N N . ASP A 1 78 ? 9.178 -1.497 -22.713 1.00 92.75 78 ASP A N 1
ATOM 662 C CA . ASP A 1 78 ? 8.619 -2.853 -22.633 1.00 92.75 78 ASP A CA 1
ATOM 663 C C . ASP A 1 78 ? 9.601 -3.861 -22.009 1.00 92.75 78 ASP A C 1
ATOM 665 O O . ASP A 1 78 ? 9.193 -4.733 -21.243 1.00 92.75 78 ASP A O 1
ATOM 669 N N . ASP A 1 79 ? 10.901 -3.689 -22.256 1.00 91.56 79 ASP A N 1
ATOM 670 C CA . ASP A 1 79 ? 11.989 -4.490 -21.677 1.00 91.56 79 ASP A CA 1
ATOM 671 C C . ASP A 1 79 ? 12.175 -4.265 -20.164 1.00 91.56 79 ASP A C 1
ATOM 673 O O . ASP A 1 79 ? 12.751 -5.095 -19.460 1.00 91.56 79 ASP A O 1
ATOM 677 N N . ALA A 1 80 ? 11.661 -3.155 -19.635 1.00 93.44 80 ALA A N 1
ATOM 678 C CA . ALA A 1 80 ? 11.714 -2.813 -18.222 1.00 93.44 80 ALA A CA 1
ATOM 679 C C . ALA A 1 80 ? 10.492 -3.301 -17.423 1.00 93.44 80 ALA A C 1
ATOM 681 O O . ALA A 1 80 ? 10.525 -3.253 -16.187 1.00 93.44 80 ALA A O 1
ATOM 682 N N . LEU A 1 81 ? 9.423 -3.752 -18.094 1.00 94.50 81 LEU A N 1
ATOM 683 C CA . LEU A 1 81 ? 8.168 -4.153 -17.447 1.00 94.50 81 LEU A CA 1
ATOM 684 C C . LEU A 1 81 ? 8.339 -5.386 -16.559 1.00 94.50 81 LEU A C 1
ATOM 686 O O . LEU A 1 81 ? 7.879 -5.371 -15.419 1.00 94.50 81 LEU A O 1
ATOM 690 N N . GLU A 1 82 ? 9.041 -6.412 -17.041 1.00 95.31 82 GLU A N 1
ATOM 691 C CA . GLU A 1 82 ? 9.261 -7.659 -16.295 1.00 95.31 82 GLU A CA 1
ATOM 692 C C . GLU A 1 82 ? 9.989 -7.386 -14.972 1.00 95.31 82 GLU A C 1
ATOM 694 O O . GLU A 1 82 ? 9.478 -7.692 -13.896 1.00 95.31 82 GLU A O 1
ATOM 699 N N . LYS A 1 83 ? 11.114 -6.662 -15.030 1.00 94.31 83 LYS A N 1
ATOM 700 C CA . LYS A 1 83 ? 11.887 -6.269 -13.842 1.00 94.31 83 LYS A CA 1
ATOM 701 C C . LYS A 1 83 ? 11.073 -5.433 -12.849 1.00 94.31 83 LYS A C 1
ATOM 703 O O . LYS A 1 83 ? 11.272 -5.518 -11.634 1.00 94.31 83 LYS A O 1
ATOM 708 N N . PHE A 1 84 ? 10.196 -4.565 -13.350 1.00 96.38 84 PHE A N 1
ATOM 709 C CA . PHE A 1 84 ? 9.295 -3.795 -12.501 1.00 96.38 84 PHE A CA 1
ATOM 710 C C . PHE A 1 84 ? 8.278 -4.700 -11.804 1.00 96.38 84 PHE A C 1
ATOM 712 O O . PHE A 1 84 ? 8.069 -4.564 -10.596 1.00 96.38 84 PHE A O 1
ATOM 719 N N . ASP A 1 85 ? 7.652 -5.612 -12.546 1.00 95.44 85 ASP A N 1
ATOM 720 C CA . ASP A 1 85 ? 6.628 -6.504 -12.017 1.00 95.44 85 ASP A CA 1
ATOM 721 C C . ASP A 1 85 ? 7.208 -7.471 -10.983 1.00 95.44 85 ASP A C 1
ATOM 723 O O . ASP A 1 85 ? 6.618 -7.620 -9.912 1.00 95.44 85 ASP A O 1
ATOM 727 N N . GLU A 1 86 ? 8.401 -8.020 -11.220 1.00 95.50 86 GLU A N 1
ATOM 728 C CA . GLU A 1 86 ? 9.143 -8.823 -10.239 1.00 95.50 86 GLU A CA 1
ATOM 729 C C . GLU A 1 86 ? 9.346 -8.075 -8.916 1.00 95.50 86 GLU A C 1
ATOM 731 O O . GLU A 1 86 ? 9.142 -8.626 -7.840 1.00 95.50 86 GLU A O 1
ATOM 736 N N . LYS A 1 87 ? 9.713 -6.790 -8.974 1.00 94.88 87 LYS A N 1
ATOM 737 C CA . LYS A 1 87 ? 10.013 -5.996 -7.772 1.00 94.88 87 LYS A CA 1
ATOM 738 C C . LYS A 1 87 ? 8.791 -5.456 -7.043 1.00 94.88 87 LYS A C 1
ATOM 740 O O . LYS A 1 87 ? 8.921 -5.023 -5.898 1.00 94.88 87 LYS A O 1
ATOM 745 N N . THR A 1 88 ? 7.637 -5.397 -7.701 1.00 96.12 88 THR A N 1
ATOM 746 C CA . THR A 1 88 ? 6.457 -4.694 -7.174 1.00 96.12 88 THR A CA 1
ATOM 747 C C . THR A 1 88 ? 5.225 -5.578 -7.017 1.00 96.12 88 THR A C 1
ATOM 749 O O . THR A 1 88 ? 4.284 -5.166 -6.343 1.00 96.12 88 THR A O 1
ATOM 752 N N . SER A 1 89 ? 5.186 -6.770 -7.615 1.00 95.38 89 SER A N 1
ATOM 753 C CA . SER A 1 89 ? 4.047 -7.699 -7.553 1.00 95.38 89 SER A CA 1
ATOM 754 C C . SER A 1 89 ? 3.589 -7.974 -6.118 1.00 95.38 89 SER A C 1
ATOM 756 O O . SER A 1 89 ? 2.435 -7.688 -5.794 1.00 95.38 89 SER A O 1
ATOM 758 N N . ASP A 1 90 ? 4.496 -8.414 -5.247 1.00 96.00 90 ASP A N 1
ATOM 759 C CA . ASP A 1 90 ? 4.181 -8.765 -3.858 1.00 96.00 90 ASP A CA 1
ATOM 760 C C . ASP A 1 90 ? 3.582 -7.591 -3.080 1.00 96.00 90 ASP A C 1
ATOM 762 O O . ASP A 1 90 ? 2.502 -7.703 -2.497 1.00 96.00 90 ASP A O 1
ATOM 766 N N . ILE A 1 91 ? 4.249 -6.432 -3.104 1.00 95.50 91 ILE A N 1
ATOM 767 C CA . ILE A 1 91 ? 3.799 -5.265 -2.337 1.00 95.50 91 ILE A CA 1
ATOM 768 C C . ILE A 1 91 ? 2.482 -4.702 -2.882 1.00 95.50 91 ILE A C 1
ATOM 770 O O . ILE A 1 91 ? 1.640 -4.248 -2.108 1.00 95.50 91 ILE A O 1
ATOM 774 N N . ARG A 1 92 ? 2.257 -4.766 -4.203 1.00 95.06 92 ARG A N 1
ATOM 775 C CA . ARG A 1 92 ? 0.981 -4.372 -4.816 1.00 95.06 92 ARG A CA 1
ATOM 776 C C . ARG A 1 92 ? -0.142 -5.300 -4.392 1.00 95.06 92 ARG A C 1
ATOM 778 O O . ARG A 1 92 ? -1.200 -4.815 -4.001 1.00 95.06 92 ARG A O 1
ATOM 785 N N . MET A 1 93 ? 0.091 -6.610 -4.438 1.00 95.62 93 MET A N 1
ATOM 786 C CA . MET A 1 93 ? -0.892 -7.605 -4.023 1.00 95.62 93 MET A CA 1
ATOM 787 C C . MET A 1 93 ? -1.262 -7.416 -2.550 1.00 95.62 93 MET A C 1
ATOM 789 O O . MET A 1 93 ? -2.440 -7.290 -2.232 1.00 95.62 93 MET A O 1
ATOM 793 N N . GLN A 1 94 ? -0.273 -7.292 -1.661 1.00 95.56 94 GLN A N 1
ATOM 794 C CA . GLN A 1 94 ? -0.509 -7.030 -0.238 1.00 95.56 94 GLN A CA 1
ATOM 795 C C . GLN A 1 94 ? -1.289 -5.731 -0.009 1.00 95.56 94 GLN A C 1
ATOM 797 O O . GLN A 1 94 ? -2.234 -5.708 0.782 1.00 95.56 94 GLN A O 1
ATOM 802 N N . ALA A 1 95 ? -0.925 -4.657 -0.714 1.00 93.88 95 ALA A N 1
ATOM 803 C CA . ALA A 1 95 ? -1.590 -3.365 -0.607 1.00 93.88 95 ALA A CA 1
ATOM 804 C C . ALA A 1 95 ? -3.049 -3.414 -1.089 1.00 93.88 95 ALA A C 1
ATOM 806 O O . ALA A 1 95 ? -3.931 -2.874 -0.420 1.00 93.88 95 ALA A O 1
ATOM 807 N N . ILE A 1 96 ? -3.325 -4.095 -2.206 1.00 92.88 96 ILE A N 1
ATOM 808 C CA . ILE A 1 96 ? -4.685 -4.284 -2.728 1.00 92.88 96 ILE A CA 1
ATOM 809 C C . ILE A 1 96 ? -5.516 -5.117 -1.750 1.00 92.88 96 ILE A C 1
ATOM 811 O O . ILE A 1 96 ? -6.591 -4.672 -1.349 1.00 92.88 96 ILE A O 1
ATOM 815 N N . THR A 1 97 ? -5.009 -6.272 -1.316 1.00 93.81 97 THR A N 1
ATOM 816 C CA . THR A 1 97 ? -5.705 -7.153 -0.369 1.00 93.81 97 THR A CA 1
ATOM 817 C C . THR A 1 97 ? -6.017 -6.421 0.934 1.00 93.81 97 THR A C 1
ATOM 819 O O . THR A 1 97 ? -7.166 -6.393 1.367 1.00 93.81 97 THR A O 1
ATOM 822 N N . SER A 1 98 ? -5.034 -5.723 1.509 1.00 92.50 98 SER A N 1
ATOM 823 C CA . SER A 1 98 ? -5.218 -4.986 2.765 1.00 92.50 98 SER A CA 1
ATOM 824 C C . SER A 1 98 ? -6.226 -3.841 2.636 1.00 92.50 98 SER A C 1
ATOM 826 O O . SER A 1 98 ? -6.995 -3.587 3.566 1.00 92.50 98 SER A O 1
ATOM 828 N N . ALA A 1 99 ? -6.247 -3.161 1.484 1.00 89.19 99 ALA A N 1
ATOM 829 C CA . ALA A 1 99 ? -7.206 -2.100 1.194 1.00 89.19 99 ALA A CA 1
ATOM 830 C C . ALA A 1 99 ? -8.637 -2.618 0.985 1.00 89.19 99 ALA A C 1
ATOM 832 O O . ALA A 1 99 ? -9.576 -1.870 1.250 1.00 89.19 99 ALA A O 1
ATOM 833 N N . VAL A 1 100 ? -8.803 -3.841 0.470 1.00 88.44 100 VAL A N 1
ATOM 834 C CA . VAL A 1 100 ? -10.111 -4.489 0.279 1.00 88.44 100 VAL A CA 1
ATOM 835 C C . VAL A 1 100 ? -10.644 -5.017 1.604 1.00 88.44 100 VAL A C 1
ATOM 837 O O . VAL A 1 100 ? -11.769 -4.708 1.955 1.00 88.44 100 VAL A O 1
ATOM 840 N N . GLU A 1 101 ? -9.830 -5.742 2.367 1.00 88.00 101 GLU A N 1
ATOM 841 C CA . GLU A 1 101 ? -10.216 -6.313 3.666 1.00 88.00 101 GLU A CA 1
ATOM 842 C C . GLU A 1 101 ? -10.577 -5.271 4.737 1.00 88.00 101 GLU A C 1
ATOM 844 O O . GLU A 1 101 ? -11.176 -5.616 5.753 1.00 88.00 101 GLU A O 1
ATOM 849 N N . PHE A 1 102 ? -10.132 -4.021 4.580 1.00 81.94 102 PHE A N 1
ATOM 850 C CA . PHE A 1 102 ? -10.463 -2.952 5.523 1.00 81.94 102 PHE A CA 1
ATOM 851 C C . PHE A 1 102 ? -11.818 -2.280 5.227 1.00 81.94 102 PHE A C 1
ATOM 853 O O . PHE A 1 102 ? -12.377 -1.649 6.123 1.00 81.94 102 PHE A O 1
ATOM 860 N N . LEU A 1 103 ? -12.314 -2.373 3.986 1.00 63.28 103 LEU A N 1
ATOM 861 C CA . LEU A 1 103 ? -13.629 -1.857 3.582 1.00 63.28 103 LEU A CA 1
ATOM 862 C C . LEU A 1 103 ? -14.742 -2.828 3.983 1.00 63.28 103 LEU A C 1
ATOM 864 O O . LEU A 1 103 ? -15.826 -2.313 4.331 1.00 63.28 103 LEU A O 1
#

Nearest PDB structures (foldseek):
  8tn1-assembly1_B  TM=5.735E-01  e=1.187E+00  synthetic construct
  8tn6-assembly1_C  TM=5.699E-01  e=1.973E+00  synthetic construct
  1o9c-assembly1_A-2  TM=6.838E-01  e=4.607E+00  Nicotiana tabacum
  5nwk-assembly1_G  TM=6.876E-01  e=4.874E+00  Nicotiana tabacum

Solvent-accessible surface area (backbone atoms only — not comparable to full-atom values): 5693 Å² total; per-residue (Å²): 131,82,83,73,62,37,55,50,81,79,46,43,67,59,52,54,48,50,54,54,51,51,53,54,45,51,55,49,46,53,50,35,55,54,46,40,53,51,24,58,74,69,68,38,57,74,58,27,55,53,41,52,53,52,39,52,51,46,41,53,51,48,54,49,52,52,54,53,51,52,56,50,56,72,31,39,34,79,87,32,45,61,66,49,44,74,75,40,47,66,63,50,52,53,51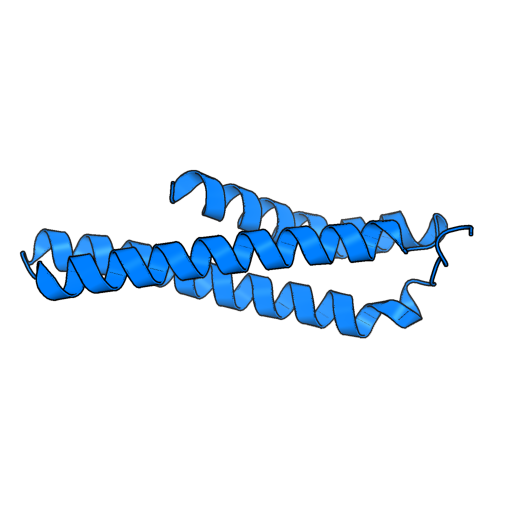,52,52,55,46,56,77,72,108

pLDDT: mean 93.83, std 7.91, range [40.44, 98.38]

Secondary structure (DSSP, 8-state):
-PPPPB-HHHHHHHHHHHHHHHHHHHHHHHHHHHHHHHHHHHT-HHHHHHHHHHHHHHHHHHHHHHHHHHHHHHTB-HHHHHHHHHHHHHHHHHHHHHHHHT-

Foldseek 3Di:
DPQAADECVVCVVVLVVLLVVLVVLLVLLVVLVVQLVVCVVVVVVVSNVVSLVVNVVSLVVLVVSLVVLVVSLVRHDPVRNVVSCVVCVVSSVSSVVSSVVSD

Radius of gyration: 16.92 Å; Cα contacts (8 Å, |Δi|>4): 71; chains: 1; bounding box: 33×22×55 Å

Mean predicted aligned error: 3.62 Å

Organism: Capitella teleta (NCBI:txid283909)